Protein AF-A0A5C7RTK0-F1 (afdb_monomer)

Foldseek 3Di:
DQPLVVLVVQLVVLVVLQVVLVVQQVPDPPNPPSVVVSVVSNVVSVVSNLVSLVVNLVSLLPDPDDDPVSVVVNLVSLVVLLVQLVVLQVVLVVQLVVQCCCVPPNPDPPPPDDVVSNVVSVVSNVSSVVSNCVSPPDPPPVPPDPPPD

Sequence (149 aa):
MAPAVRVAVKLCIAVAAMPASIVAAHLIDLHEVVEIICGVVFAVALASAILYMLDLRQALLEIERPSLVLRTFRVLIAFPQALLGLVALGSGLAIIAWVLYNSFVERLPEYTGGFMTFGVSSLMVLFGFGLLRDAFSRSYRPGERPPIS

Secondary structure (DSSP, 8-state):
--HHHHHHHHHHHHHHHHHHHHHHHHH-S-HHHHHHHHHHHHHHHHHHHHHHHHHHHHHHHT-SS--HHHHHHHHHHHHHHHHHHHHHHHHHHHHHHHHHHHHHT---TT----HHHHHHHHHHHHHHHHHHHHHH-----TT-PPP--

pLDDT: mean 82.41, std 11.06, range [39.38, 93.56]

Radius of gyration: 20.77 Å; Cα contacts (8 Å, |Δi|>4): 113; chains: 1; bounding box: 38×50×59 Å

Mean predicted aligned error: 9.63 Å

Structure (mmCIF, N/CA/C/O backbone):
data_AF-A0A5C7RTK0-F1
#
_entry.id   AF-A0A5C7RTK0-F1
#
loop_
_atom_site.group_PDB
_atom_site.id
_atom_site.type_symbol
_atom_site.label_atom_id
_atom_site.label_alt_id
_atom_site.label_comp_id
_atom_site.label_asym_id
_atom_site.label_entity_id
_atom_site.label_seq_id
_atom_site.pdbx_PDB_ins_code
_atom_site.Cartn_x
_atom_site.Cartn_y
_atom_site.Cartn_z
_atom_site.occupancy
_atom_site.B_iso_or_equiv
_atom_site.auth_seq_id
_atom_site.auth_comp_id
_atom_site.auth_asym_id
_atom_site.auth_atom_id
_atom_site.pdbx_PDB_model_num
ATOM 1 N N . MET A 1 1 ? -5.264 15.896 21.925 1.00 59.34 1 MET A N 1
ATOM 2 C CA . MET A 1 1 ? -5.873 15.411 20.663 1.00 59.34 1 MET A CA 1
ATOM 3 C C . MET A 1 1 ? -5.846 13.890 20.702 1.00 59.34 1 MET A C 1
ATOM 5 O O . MET A 1 1 ? -4.775 13.354 20.960 1.00 59.34 1 MET A O 1
ATOM 9 N N . ALA A 1 2 ? -6.982 13.205 20.538 1.00 76.62 2 ALA A N 1
ATOM 10 C CA . ALA A 1 2 ? -7.006 11.738 20.539 1.00 76.62 2 ALA A CA 1
ATOM 11 C C . ALA A 1 2 ? -6.147 11.177 19.380 1.00 76.62 2 ALA A C 1
ATOM 13 O O . ALA A 1 2 ? -6.076 11.829 18.331 1.00 76.62 2 ALA A O 1
ATOM 14 N N . PRO A 1 3 ? -5.500 10.005 19.535 1.00 78.69 3 PRO A N 1
ATOM 15 C CA . PRO A 1 3 ? -4.598 9.437 18.525 1.00 78.69 3 PRO A CA 1
ATOM 16 C C . PRO A 1 3 ? -5.267 9.307 17.149 1.00 78.69 3 PRO A C 1
ATOM 18 O O . PRO A 1 3 ? -4.688 9.723 16.147 1.00 78.69 3 PRO A O 1
ATOM 21 N N . ALA A 1 4 ? -6.535 8.885 17.113 1.00 79.75 4 ALA A N 1
ATOM 22 C CA . ALA A 1 4 ? -7.337 8.801 15.892 1.00 79.75 4 ALA A CA 1
ATOM 23 C C . ALA A 1 4 ? -7.466 10.143 15.146 1.00 79.75 4 ALA A C 1
ATOM 25 O O . ALA A 1 4 ? -7.393 10.184 13.922 1.00 79.75 4 ALA A O 1
ATOM 26 N N . VAL A 1 5 ? -7.601 11.261 15.868 1.00 84.12 5 VAL A N 1
ATOM 27 C CA . VAL A 1 5 ? -7.740 12.594 15.257 1.00 84.12 5 VAL A CA 1
ATOM 28 C C . VAL A 1 5 ? -6.423 13.029 14.614 1.00 84.12 5 VAL A C 1
ATOM 30 O O . VAL A 1 5 ? -6.425 13.598 13.527 1.00 84.12 5 VAL A O 1
ATOM 33 N N . ARG A 1 6 ? -5.280 12.723 15.243 1.00 87.19 6 ARG A N 1
ATOM 34 C CA . ARG A 1 6 ? -3.960 13.022 14.666 1.00 87.19 6 ARG A CA 1
ATOM 35 C C . ARG A 1 6 ? -3.737 12.247 13.364 1.00 87.19 6 ARG A C 1
ATOM 37 O O . ARG A 1 6 ? -3.230 12.824 12.407 1.00 87.19 6 ARG A O 1
ATOM 44 N N . VAL A 1 7 ? -4.119 10.970 13.322 1.00 87.56 7 VAL A N 1
ATOM 45 C CA . VAL A 1 7 ? -4.008 10.145 12.109 1.00 87.56 7 VAL A CA 1
ATOM 46 C C . VAL A 1 7 ? -4.967 10.632 11.022 1.00 87.56 7 VAL A C 1
ATOM 48 O O . VAL A 1 7 ? -4.551 10.792 9.879 1.00 87.56 7 VAL A O 1
ATOM 51 N N . ALA A 1 8 ? -6.211 10.967 11.376 1.00 86.81 8 ALA A N 1
ATOM 52 C CA . ALA A 1 8 ? -7.180 11.519 10.432 1.00 86.81 8 ALA A CA 1
ATOM 53 C C . ALA A 1 8 ? -6.683 12.822 9.7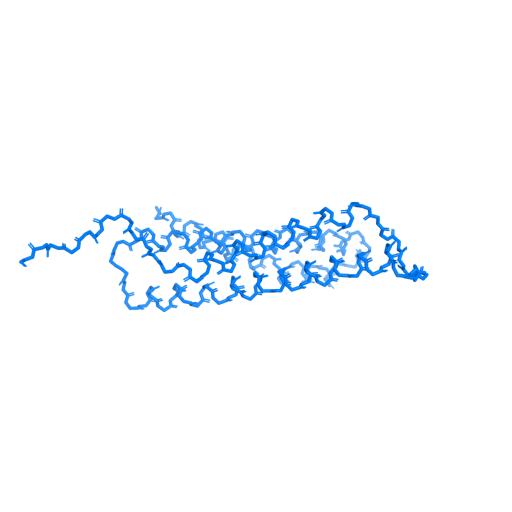82 1.00 86.81 8 ALA A C 1
ATOM 55 O O . ALA A 1 8 ? -6.785 12.978 8.571 1.00 86.81 8 ALA A O 1
ATOM 56 N N . VAL A 1 9 ? -6.073 13.729 10.555 1.00 89.69 9 VAL A N 1
ATOM 57 C CA . VAL A 1 9 ? -5.475 14.960 10.007 1.00 89.69 9 VAL A CA 1
ATOM 58 C C . VAL A 1 9 ? -4.347 14.643 9.023 1.00 89.69 9 VAL A C 1
ATOM 60 O O . VAL A 1 9 ? -4.307 15.224 7.941 1.00 89.69 9 VAL A O 1
ATOM 63 N N . LYS A 1 10 ? -3.455 13.701 9.354 1.00 90.12 10 LYS A N 1
ATOM 64 C CA . LYS A 1 10 ? -2.376 13.277 8.447 1.00 90.12 10 LYS A CA 1
ATOM 65 C C . LYS A 1 10 ? -2.914 12.670 7.150 1.00 90.12 10 LYS A C 1
ATOM 67 O O . LYS A 1 10 ? -2.401 12.988 6.080 1.00 90.12 10 LYS A O 1
ATOM 72 N N . LEU A 1 11 ? -3.963 11.851 7.241 1.00 89.50 11 LEU A N 1
ATOM 73 C CA . LEU A 1 11 ? -4.656 11.299 6.079 1.00 89.50 11 LEU A CA 1
ATOM 74 C C . LEU A 1 11 ? -5.236 12.416 5.205 1.00 89.50 11 LEU A C 1
ATOM 76 O O . LEU A 1 11 ? -4.995 12.423 4.004 1.00 89.50 11 LEU A O 1
ATOM 80 N N . CYS 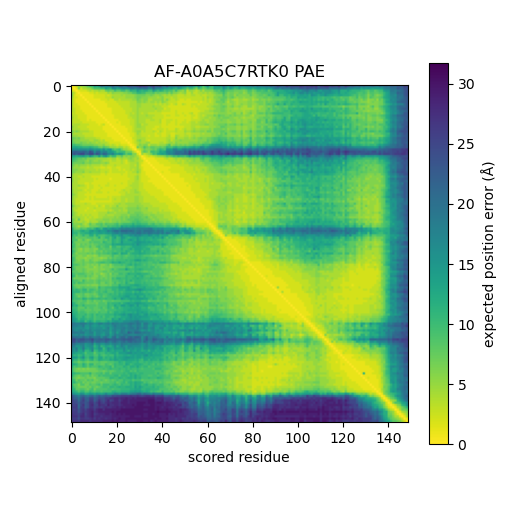A 1 12 ? -5.931 13.391 5.798 1.00 90.69 12 CYS A N 1
ATOM 81 C CA . CYS A 1 12 ? -6.473 14.533 5.060 1.00 90.69 12 CYS A CA 1
ATOM 82 C C . CYS A 1 12 ? -5.378 15.333 4.345 1.00 90.69 12 CYS A C 1
ATOM 84 O O . CYS A 1 12 ? -5.562 15.706 3.191 1.00 90.69 12 CYS A O 1
ATOM 86 N N . ILE A 1 13 ? -4.233 15.566 4.998 1.00 90.94 13 ILE A N 1
ATOM 87 C CA . ILE A 1 13 ? -3.087 16.254 4.383 1.00 90.94 13 ILE A CA 1
ATOM 88 C C . ILE A 1 13 ? -2.555 15.451 3.191 1.00 90.94 13 ILE A C 1
ATOM 90 O O . ILE A 1 13 ? -2.347 16.020 2.124 1.00 90.94 13 ILE A O 1
ATOM 94 N N . ALA A 1 14 ? -2.370 14.138 3.347 1.00 89.56 14 ALA A N 1
ATOM 95 C CA . ALA A 1 14 ? -1.888 13.277 2.269 1.00 89.56 14 ALA A CA 1
ATOM 96 C C . ALA A 1 14 ? -2.864 13.248 1.079 1.00 89.56 14 ALA A C 1
ATOM 98 O O . ALA A 1 14 ? -2.449 13.400 -0.067 1.00 89.56 14 ALA A O 1
ATOM 99 N N . VAL A 1 15 ? -4.168 13.135 1.345 1.00 89.50 15 VAL A N 1
ATOM 100 C CA . VAL A 1 15 ? -5.210 13.163 0.308 1.00 89.50 15 VAL A CA 1
ATOM 101 C C . VAL A 1 15 ? -5.281 14.528 -0.379 1.00 89.50 15 VAL A C 1
ATOM 103 O O . VAL A 1 15 ? -5.450 14.575 -1.590 1.00 89.50 15 VAL A O 1
ATOM 106 N N . ALA A 1 16 ? -5.112 15.634 0.350 1.00 91.12 16 ALA A N 1
ATOM 107 C CA . ALA A 1 16 ? -5.102 16.981 -0.225 1.00 91.12 16 ALA A CA 1
ATOM 108 C C . ALA A 1 16 ? -3.829 17.279 -1.039 1.00 91.12 16 ALA A C 1
ATOM 110 O O . ALA A 1 16 ? -3.883 18.028 -2.015 1.00 91.12 16 ALA A O 1
ATOM 111 N N . ALA A 1 17 ? -2.694 16.674 -0.678 1.00 89.06 17 ALA A N 1
ATOM 112 C CA . ALA A 1 17 ? -1.434 16.833 -1.399 1.00 89.06 17 ALA A CA 1
ATOM 113 C C . ALA A 1 17 ? -1.486 16.244 -2.821 1.00 89.06 17 ALA A C 1
ATOM 115 O O . ALA A 1 17 ? -0.830 16.768 -3.718 1.00 89.06 17 ALA A O 1
ATOM 116 N N . MET A 1 18 ? -2.301 15.208 -3.053 1.00 89.50 18 MET A N 1
ATOM 117 C CA . MET A 1 18 ? -2.481 14.600 -4.377 1.00 89.50 18 MET A CA 1
ATOM 118 C C . MET A 1 18 ? -3.008 15.594 -5.429 1.00 89.50 18 MET A C 1
ATOM 120 O O . MET A 1 18 ? -2.273 15.889 -6.370 1.00 89.50 18 MET A O 1
ATOM 124 N N . PRO A 1 19 ? -4.224 16.169 -5.309 1.00 89.94 19 PRO A N 1
ATOM 125 C CA . 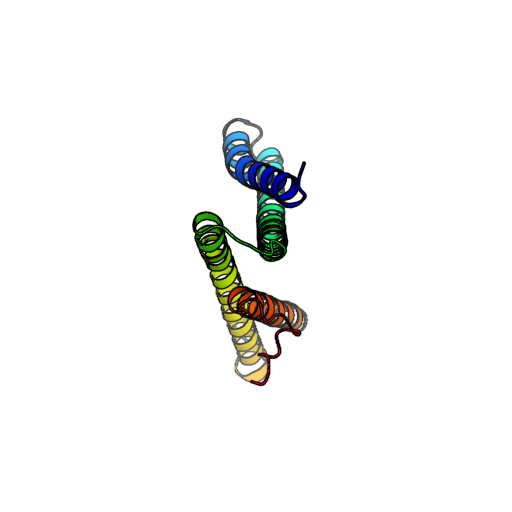PRO A 1 19 ? -4.717 17.126 -6.292 1.00 89.94 19 PRO A CA 1
ATOM 126 C C . PRO A 1 19 ? -3.865 18.397 -6.320 1.00 89.94 19 PRO A C 1
ATOM 128 O O . PRO A 1 19 ? -3.668 18.954 -7.393 1.00 89.94 19 PRO A O 1
ATOM 131 N N . ALA A 1 20 ? -3.304 18.827 -5.182 1.00 89.50 20 ALA A N 1
ATOM 132 C CA . ALA A 1 20 ? -2.403 19.977 -5.146 1.00 89.50 20 ALA A CA 1
ATOM 133 C C . ALA A 1 20 ? -1.157 19.759 -6.019 1.00 89.50 20 ALA A C 1
ATOM 135 O O . ALA A 1 20 ? -0.762 20.670 -6.738 1.00 89.50 20 ALA A O 1
ATOM 136 N N . SER A 1 21 ? -0.576 18.553 -6.006 1.00 88.31 21 SER A N 1
ATOM 137 C CA . SER A 1 21 ? 0.571 18.217 -6.859 1.00 88.31 21 SER A CA 1
ATOM 138 C C . SER A 1 21 ? 0.220 18.210 -8.350 1.00 88.31 21 SER A C 1
ATOM 140 O O . SER A 1 21 ? 0.991 18.721 -9.154 1.00 88.31 21 SER A O 1
ATOM 142 N N . ILE A 1 22 ? -0.972 17.727 -8.720 1.00 87.56 22 ILE A N 1
ATOM 143 C CA . ILE A 1 22 ? -1.449 17.738 -10.113 1.00 87.56 22 ILE A CA 1
ATOM 144 C C . ILE A 1 22 ? -1.671 19.177 -10.589 1.00 87.56 22 ILE A C 1
ATOM 146 O O . ILE A 1 22 ? -1.218 19.566 -11.660 1.00 87.56 22 ILE A O 1
ATOM 150 N N . VAL A 1 23 ? -2.341 19.995 -9.775 1.00 89.19 23 VAL A N 1
ATOM 151 C CA . VAL A 1 23 ? -2.580 21.406 -10.097 1.00 89.19 23 VAL A CA 1
ATOM 152 C C . VAL A 1 23 ? -1.257 22.170 -10.200 1.00 89.19 23 VAL A C 1
ATOM 154 O O . VAL A 1 23 ? -1.080 22.946 -11.132 1.00 89.19 23 VAL A O 1
ATOM 157 N N . ALA A 1 24 ? -0.307 21.922 -9.295 1.00 85.88 24 ALA A N 1
ATOM 158 C CA . ALA A 1 24 ? 1.015 22.542 -9.342 1.00 85.88 24 ALA A CA 1
ATOM 159 C C . ALA A 1 24 ? 1.786 22.179 -10.622 1.00 85.88 24 ALA A C 1
ATOM 161 O O . ALA A 1 24 ? 2.387 23.066 -11.223 1.00 85.88 24 ALA A O 1
ATOM 162 N N . ALA A 1 25 ? 1.709 20.921 -11.071 1.00 85.44 25 ALA A N 1
ATOM 163 C CA . ALA A 1 25 ? 2.328 20.485 -12.322 1.00 85.44 25 ALA A CA 1
ATOM 164 C C . ALA A 1 25 ? 1.784 21.250 -13.541 1.00 85.44 25 ALA A C 1
ATOM 166 O O . ALA A 1 25 ? 2.537 21.558 -14.455 1.00 85.44 25 ALA A O 1
ATOM 167 N N . HIS A 1 26 ? 0.495 21.606 -13.540 1.00 84.44 26 HIS A N 1
ATOM 168 C CA . HIS A 1 26 ? -0.132 22.340 -14.645 1.00 84.44 26 HIS A CA 1
ATOM 169 C C . HIS A 1 26 ? 0.061 23.862 -14.600 1.00 84.44 26 HIS A C 1
ATOM 171 O O . HIS A 1 26 ? -0.107 24.520 -15.622 1.00 84.44 26 HIS A O 1
ATOM 177 N N . LEU A 1 27 ? 0.358 24.439 -13.433 1.00 85.81 27 LEU A N 1
ATOM 178 C CA . LEU A 1 27 ? 0.478 25.893 -13.266 1.00 85.81 27 LEU A CA 1
ATOM 179 C C . LEU A 1 27 ? 1.898 26.426 -13.488 1.00 85.81 27 LEU A C 1
ATOM 181 O O . LEU A 1 27 ? 2.073 27.637 -13.621 1.00 85.81 27 LEU A O 1
ATOM 185 N N . ILE A 1 28 ? 2.911 25.560 -13.475 1.00 82.19 28 ILE A N 1
ATOM 186 C CA . ILE A 1 28 ? 4.314 25.969 -13.532 1.00 82.19 28 ILE A CA 1
ATOM 187 C C . ILE A 1 28 ? 4.892 25.583 -14.897 1.00 82.19 28 ILE A C 1
ATOM 189 O O . ILE A 1 28 ? 5.146 24.415 -15.159 1.00 82.19 28 ILE A O 1
ATOM 193 N N . ASP A 1 29 ? 5.175 26.580 -15.736 1.00 71.81 29 ASP A N 1
ATOM 194 C CA . ASP A 1 29 ? 5.727 26.437 -17.099 1.00 71.81 29 ASP A CA 1
ATOM 195 C C . ASP A 1 29 ? 7.172 25.877 -17.178 1.00 71.81 29 ASP A C 1
ATOM 197 O O . ASP A 1 29 ? 7.812 25.913 -18.228 1.00 71.81 29 ASP A O 1
ATOM 201 N N . LEU A 1 30 ? 7.725 25.338 -16.084 1.00 71.38 30 LEU A N 1
ATOM 202 C CA . LEU A 1 30 ? 8.980 24.577 -16.109 1.00 71.38 30 LEU A CA 1
ATOM 203 C C . LEU A 1 30 ? 8.666 23.093 -16.336 1.00 71.38 30 LEU A C 1
ATOM 205 O O . LEU A 1 30 ? 8.616 22.306 -15.393 1.00 71.38 30 LEU A O 1
ATOM 209 N N . HIS A 1 31 ? 8.458 22.741 -17.605 1.00 70.75 31 HIS A N 1
ATOM 210 C CA . HIS A 1 31 ? 7.773 21.509 -18.008 1.00 70.75 31 HIS A CA 1
ATOM 211 C C . HIS A 1 31 ? 8.393 20.202 -17.474 1.00 70.75 31 HIS A C 1
ATOM 213 O O . HIS A 1 31 ? 7.660 19.395 -16.927 1.00 70.75 31 HIS A O 1
ATOM 219 N N . GLU A 1 32 ? 9.713 19.979 -17.519 1.00 79.75 32 GLU A N 1
ATOM 220 C CA . GLU A 1 32 ? 10.247 18.643 -17.163 1.00 79.75 32 GLU A CA 1
ATOM 221 C C . GLU A 1 32 ? 10.508 18.426 -15.662 1.00 79.75 32 GLU A C 1
ATOM 223 O O . GLU A 1 32 ? 10.069 17.440 -15.070 1.00 79.75 32 GLU A O 1
ATOM 228 N N . VAL A 1 33 ? 11.249 19.329 -15.011 1.00 84.25 33 VAL A N 1
ATOM 229 C CA . VAL A 1 33 ? 11.694 19.101 -13.622 1.00 84.25 33 VAL A CA 1
ATOM 230 C C . VAL A 1 33 ? 10.522 19.185 -12.644 1.00 84.25 33 VAL A C 1
ATOM 232 O O . VAL A 1 33 ? 10.463 18.428 -11.673 1.00 84.25 33 VAL A O 1
ATOM 235 N N . VAL A 1 34 ? 9.571 20.087 -12.894 1.00 85.19 34 VAL A N 1
ATOM 236 C CA . VAL A 1 34 ? 8.421 20.280 -12.006 1.00 85.19 34 VAL A CA 1
ATOM 237 C C . VAL A 1 34 ? 7.438 19.127 -12.122 1.00 85.19 34 VAL A C 1
ATOM 239 O O . VAL A 1 34 ? 6.915 18.691 -11.098 1.00 85.19 34 VAL A O 1
ATOM 242 N N . GLU A 1 35 ? 7.242 18.579 -13.321 1.00 85.50 35 GLU A N 1
ATOM 243 C CA . GLU A 1 35 ? 6.403 17.400 -13.523 1.00 85.50 35 GLU A CA 1
ATOM 244 C C . GLU A 1 35 ? 6.960 16.190 -12.761 1.00 85.50 35 GLU A C 1
ATOM 246 O O . GLU A 1 35 ? 6.221 15.534 -12.025 1.00 85.50 35 GLU A O 1
ATOM 251 N N . ILE A 1 36 ? 8.279 15.959 -12.823 1.00 88.00 36 ILE A N 1
ATOM 252 C CA . ILE A 1 36 ? 8.937 14.888 -12.056 1.00 88.00 36 ILE A CA 1
ATOM 253 C C . ILE A 1 36 ? 8.744 15.097 -10.550 1.00 88.00 36 ILE A C 1
ATOM 255 O O . ILE A 1 36 ? 8.350 14.167 -9.843 1.00 88.00 36 ILE A O 1
ATOM 259 N N . ILE A 1 37 ? 8.995 16.308 -10.039 1.00 89.88 37 ILE A N 1
ATOM 260 C CA . ILE A 1 37 ? 8.836 16.610 -8.608 1.00 89.88 37 ILE A CA 1
ATOM 261 C C . ILE A 1 37 ? 7.383 16.397 -8.176 1.00 89.88 37 ILE A C 1
ATOM 263 O O . ILE A 1 37 ? 7.136 15.752 -7.156 1.00 89.88 37 ILE A O 1
ATOM 267 N N . CYS A 1 38 ? 6.418 16.891 -8.951 1.00 88.94 38 CYS A N 1
ATOM 268 C CA . CYS A 1 38 ? 4.998 16.724 -8.658 1.00 88.94 38 CYS A CA 1
ATOM 269 C C . CYS A 1 38 ? 4.584 15.250 -8.699 1.00 88.94 38 CYS A C 1
ATOM 271 O O . CYS A 1 38 ? 3.858 14.805 -7.812 1.00 88.94 38 CYS A O 1
ATOM 273 N N . GLY A 1 39 ? 5.107 14.470 -9.649 1.00 88.12 39 GLY A N 1
ATOM 274 C CA . GLY A 1 39 ? 4.903 13.024 -9.716 1.00 88.12 39 GLY A CA 1
ATOM 275 C C . GLY A 1 39 ? 5.440 12.295 -8.482 1.00 88.12 39 GLY A C 1
ATOM 276 O O . GLY A 1 39 ? 4.751 11.447 -7.910 1.00 88.12 39 GLY A O 1
ATOM 277 N N . VAL A 1 40 ? 6.632 12.663 -8.002 1.00 91.31 40 VAL A N 1
ATOM 278 C CA . VAL A 1 40 ? 7.199 12.105 -6.762 1.00 91.31 40 VAL A CA 1
ATOM 279 C C . VAL A 1 40 ? 6.353 12.492 -5.548 1.00 91.31 40 VAL A C 1
ATOM 281 O O . VAL A 1 40 ? 6.029 11.629 -4.731 1.00 91.31 40 VAL A O 1
ATOM 284 N N . VAL A 1 41 ? 5.947 13.761 -5.433 1.00 91.44 41 VAL A N 1
ATOM 285 C CA . VAL A 1 41 ? 5.071 14.231 -4.346 1.00 91.44 41 VAL A CA 1
ATOM 286 C C . VAL A 1 41 ? 3.747 13.472 -4.358 1.00 91.44 41 VAL A C 1
ATOM 288 O O . VAL A 1 41 ? 3.306 13.011 -3.306 1.00 91.44 41 VAL A O 1
ATOM 291 N N . PHE A 1 42 ? 3.147 13.275 -5.532 1.00 90.19 42 PHE A N 1
ATOM 292 C CA . PHE A 1 42 ? 1.926 12.496 -5.696 1.00 90.19 42 PHE A CA 1
ATOM 293 C C . PHE A 1 42 ? 2.109 11.049 -5.224 1.00 90.19 42 PHE A C 1
ATOM 295 O O . PHE A 1 42 ? 1.311 10.551 -4.429 1.00 90.19 42 PHE A O 1
ATOM 302 N N . ALA A 1 43 ? 3.181 10.379 -5.657 1.00 89.25 43 ALA A N 1
ATOM 303 C CA . ALA A 1 43 ? 3.463 8.995 -5.282 1.00 89.25 43 ALA A CA 1
ATOM 304 C C . ALA A 1 43 ? 3.681 8.838 -3.766 1.00 89.25 43 ALA A C 1
ATOM 306 O O . ALA A 1 43 ? 3.126 7.930 -3.144 1.00 89.25 43 ALA A O 1
ATOM 307 N N . VAL A 1 44 ? 4.436 9.752 -3.148 1.00 91.44 44 VAL A N 1
ATOM 308 C CA . VAL A 1 44 ? 4.666 9.764 -1.695 1.00 91.44 44 VAL A CA 1
ATOM 309 C C . VAL A 1 44 ? 3.375 10.067 -0.937 1.00 91.44 44 VAL A C 1
ATOM 311 O O . VAL A 1 44 ? 3.099 9.425 0.081 1.00 91.44 44 VAL A O 1
ATOM 314 N N . ALA A 1 45 ? 2.558 11.001 -1.428 1.00 88.94 45 ALA A N 1
ATOM 315 C CA . ALA A 1 45 ? 1.256 11.320 -0.853 1.00 88.94 45 ALA A CA 1
ATOM 316 C C . ALA A 1 45 ? 0.306 10.116 -0.922 1.00 88.94 45 ALA A C 1
ATOM 318 O O . ALA A 1 45 ? -0.371 9.820 0.059 1.00 88.94 45 ALA A O 1
ATOM 319 N N . LEU A 1 46 ? 0.317 9.368 -2.028 1.00 87.88 46 LEU A N 1
ATOM 320 C CA . LEU A 1 46 ? -0.448 8.133 -2.193 1.00 87.88 46 LEU A CA 1
ATOM 321 C C . LEU A 1 46 ? -0.010 7.027 -1.250 1.00 87.88 46 LEU A C 1
ATOM 323 O O . LEU A 1 46 ? -0.848 6.483 -0.530 1.00 87.88 46 LEU A O 1
ATOM 327 N N . ALA A 1 47 ? 1.288 6.739 -1.192 1.00 87.94 47 ALA A N 1
ATOM 328 C CA . ALA A 1 47 ? 1.815 5.763 -0.248 1.00 87.94 47 ALA A CA 1
ATOM 329 C C . ALA A 1 47 ? 1.461 6.151 1.199 1.00 87.94 47 ALA A C 1
ATOM 331 O O . ALA A 1 47 ? 0.964 5.326 1.967 1.00 87.94 47 ALA A O 1
ATOM 332 N N . SER A 1 48 ? 1.628 7.429 1.550 1.00 89.31 48 SER A N 1
ATOM 333 C CA . SER A 1 48 ? 1.299 7.951 2.880 1.00 89.31 48 SER A CA 1
ATOM 334 C C . SER A 1 48 ? -0.196 7.868 3.187 1.00 89.31 48 SER A C 1
ATOM 336 O O . SER A 1 48 ? -0.565 7.486 4.292 1.00 89.31 48 SER A O 1
ATOM 338 N N . ALA A 1 49 ? -1.069 8.187 2.228 1.00 87.81 49 ALA A N 1
ATOM 339 C CA . ALA A 1 49 ? -2.517 8.097 2.399 1.00 87.81 49 ALA A CA 1
ATOM 340 C C . ALA A 1 49 ? -2.959 6.652 2.657 1.00 87.81 49 ALA A C 1
ATOM 342 O O . ALA A 1 49 ? -3.767 6.418 3.552 1.00 87.81 49 ALA A O 1
ATOM 343 N N . ILE A 1 50 ? -2.385 5.679 1.940 1.00 85.12 50 ILE A N 1
ATOM 344 C CA . ILE A 1 50 ? -2.643 4.254 2.180 1.00 85.12 50 ILE A CA 1
ATOM 345 C C . ILE A 1 50 ? -2.229 3.875 3.608 1.00 85.12 50 ILE A C 1
ATOM 347 O O . ILE A 1 50 ? -3.035 3.300 4.337 1.00 85.12 50 ILE A O 1
ATOM 351 N N . LEU A 1 51 ? -1.017 4.242 4.039 1.00 87.25 51 LEU A N 1
ATOM 352 C CA . LEU A 1 51 ? -0.528 3.941 5.390 1.00 87.25 51 LEU A CA 1
ATOM 353 C C . LEU A 1 51 ? -1.392 4.593 6.477 1.00 87.25 51 LEU A C 1
ATOM 355 O O . LEU A 1 51 ? -1.842 3.916 7.397 1.00 87.25 51 LEU A O 1
ATOM 359 N N . TYR A 1 52 ? -1.709 5.882 6.343 1.00 89.12 52 TYR A N 1
ATOM 360 C CA . TYR A 1 52 ? -2.555 6.580 7.312 1.00 89.12 52 TYR A CA 1
ATOM 361 C C . TYR A 1 52 ? -3.990 6.061 7.330 1.00 89.12 52 TYR A C 1
ATOM 363 O O . TYR A 1 52 ? -4.649 6.136 8.365 1.00 89.12 52 TYR A O 1
ATOM 371 N N . MET A 1 53 ? -4.485 5.509 6.223 1.00 84.69 53 MET A N 1
ATOM 372 C CA . MET A 1 53 ? -5.782 4.842 6.197 1.00 84.69 53 MET A CA 1
ATOM 373 C C . MET A 1 53 ? -5.763 3.543 7.020 1.00 84.69 53 MET A C 1
ATOM 375 O O . MET A 1 53 ? -6.719 3.278 7.753 1.00 84.69 53 MET A O 1
ATOM 379 N N . LEU A 1 54 ? -4.667 2.774 6.963 1.00 83.00 54 LEU A N 1
ATOM 380 C CA . LEU A 1 54 ? -4.464 1.585 7.801 1.00 83.00 54 LEU A CA 1
ATOM 381 C C . LEU A 1 54 ? -4.347 1.958 9.285 1.00 83.00 54 LEU A C 1
ATOM 383 O O . LEU A 1 54 ? -5.052 1.384 10.118 1.00 83.00 54 LEU A O 1
ATOM 387 N N . ASP A 1 55 ? -3.541 2.972 9.609 1.00 85.94 55 ASP A N 1
ATOM 388 C CA . ASP A 1 55 ? -3.399 3.485 10.978 1.00 85.94 55 ASP A CA 1
ATOM 389 C C . ASP A 1 55 ? -4.741 3.999 11.523 1.00 85.94 55 ASP A C 1
ATOM 391 O O . ASP A 1 55 ? -5.087 3.776 12.685 1.00 85.94 55 ASP A O 1
ATOM 395 N N . LEU A 1 56 ? -5.538 4.673 10.683 1.00 84.44 56 LEU A N 1
ATOM 396 C CA . LEU A 1 56 ? -6.846 5.194 11.075 1.00 84.44 56 LEU A CA 1
ATOM 397 C C . LEU A 1 56 ? -7.810 4.049 11.378 1.00 84.44 56 LEU A C 1
ATOM 399 O O . LEU A 1 56 ? -8.552 4.116 12.358 1.00 84.44 56 LEU A O 1
ATOM 403 N N . ARG A 1 57 ? -7.784 2.980 10.575 1.00 82.50 57 ARG A N 1
ATOM 404 C CA . ARG A 1 57 ? -8.565 1.770 10.842 1.00 82.50 57 ARG A CA 1
ATOM 405 C C . ARG A 1 57 ? -8.175 1.151 12.182 1.00 82.50 57 ARG A C 1
ATOM 407 O O . ARG A 1 57 ? -9.069 0.845 12.969 1.00 82.50 57 ARG A O 1
ATOM 414 N N . GLN A 1 58 ? -6.881 1.003 12.463 1.00 81.31 58 GLN A N 1
ATOM 415 C CA . GLN A 1 58 ? -6.399 0.464 13.740 1.00 81.31 58 GLN A CA 1
ATOM 416 C C . GLN A 1 58 ? -6.852 1.328 14.922 1.00 81.31 58 GLN A C 1
ATOM 418 O O . GLN A 1 58 ? -7.496 0.817 15.838 1.00 81.31 58 GLN A O 1
ATOM 423 N N . ALA A 1 59 ? -6.657 2.646 14.843 1.00 83.25 59 ALA A N 1
ATOM 424 C CA . ALA A 1 59 ? -7.101 3.583 15.874 1.00 83.25 59 ALA A CA 1
ATOM 425 C C . ALA A 1 59 ? -8.626 3.551 16.084 1.00 83.25 59 ALA A C 1
ATOM 427 O O . ALA A 1 59 ? -9.119 3.741 17.196 1.00 83.25 59 ALA A O 1
ATOM 428 N N . LEU A 1 60 ? -9.400 3.295 15.023 1.00 80.56 60 LEU A N 1
ATOM 429 C CA . LEU A 1 60 ? -10.843 3.113 15.131 1.00 80.56 60 LEU A CA 1
ATOM 430 C C . LEU A 1 60 ? -11.213 1.794 15.801 1.00 80.56 60 LEU A C 1
ATOM 432 O O . LEU A 1 60 ? -12.240 1.774 16.473 1.00 80.56 60 LEU A O 1
ATOM 436 N N . LEU A 1 61 ? -10.449 0.713 15.617 1.00 77.06 61 LEU A N 1
ATOM 437 C CA . LEU A 1 61 ? -10.706 -0.604 16.215 1.00 77.06 61 LEU A CA 1
ATOM 438 C C . LEU A 1 61 ? -10.430 -0.642 17.723 1.00 77.06 61 LEU A C 1
ATOM 440 O O . LEU A 1 61 ? -11.132 -1.363 18.428 1.00 77.06 61 LEU A O 1
ATOM 444 N N . GLU A 1 62 ? -9.495 0.170 18.217 1.00 80.75 62 GLU A N 1
ATOM 445 C CA . GLU A 1 62 ? -9.156 0.289 19.648 1.00 80.75 62 GLU A CA 1
ATOM 446 C C . GLU A 1 62 ? -10.290 0.873 20.512 1.00 80.75 62 GLU A C 1
ATOM 448 O O . GLU A 1 62 ? -10.282 0.757 21.736 1.00 80.75 62 GLU A O 1
ATOM 453 N N . ILE A 1 63 ? -11.306 1.481 19.894 1.00 80.69 63 ILE A N 1
ATOM 454 C CA . ILE A 1 63 ? -12.445 2.070 20.604 1.00 80.69 63 ILE A CA 1
ATOM 455 C C . ILE A 1 63 ? -13.406 0.958 21.063 1.00 80.69 63 ILE A C 1
ATOM 457 O O . ILE A 1 63 ? -14.082 0.332 20.239 1.00 80.69 63 ILE A O 1
ATOM 461 N N . GLU A 1 64 ? -13.501 0.753 22.383 1.00 72.12 64 GLU A N 1
ATOM 462 C CA . GLU A 1 64 ? -14.269 -0.332 23.027 1.00 72.12 64 GLU A CA 1
ATOM 463 C C . GLU A 1 64 ? -15.788 -0.266 22.814 1.00 72.12 64 GLU A C 1
ATOM 465 O O . GLU A 1 64 ? -16.446 -1.304 22.756 1.00 72.12 64 GLU A O 1
ATOM 470 N N . ARG A 1 65 ? -16.367 0.933 22.678 1.00 75.94 65 ARG A N 1
ATOM 471 C CA . ARG A 1 65 ? -17.809 1.129 22.442 1.00 75.94 65 ARG A CA 1
ATOM 472 C C . ARG A 1 65 ? -18.042 2.025 21.226 1.00 75.94 65 ARG A C 1
ATOM 474 O O . ARG A 1 65 ? -18.265 3.226 21.384 1.00 75.94 65 ARG A O 1
ATOM 481 N N . PRO A 1 66 ? -17.961 1.481 20.001 1.00 72.81 66 PRO A N 1
ATOM 482 C CA . PRO A 1 66 ? -18.189 2.271 18.802 1.00 72.81 66 PRO A CA 1
ATOM 483 C C . PRO A 1 66 ? -19.664 2.673 18.697 1.00 72.81 66 PRO A C 1
ATOM 485 O O . PRO A 1 66 ? -20.563 1.843 18.836 1.00 72.81 66 PRO A O 1
ATOM 488 N N . SER A 1 67 ? -19.918 3.947 18.398 1.00 83.00 67 SER A N 1
ATOM 489 C CA . SER A 1 67 ? -21.240 4.404 17.966 1.00 83.00 67 SER A CA 1
ATOM 490 C C . SER A 1 67 ? -21.605 3.790 16.604 1.00 83.00 67 SER A C 1
ATOM 492 O O . SER A 1 67 ? -20.729 3.344 15.856 1.00 83.00 67 SER A O 1
ATOM 494 N N . LEU A 1 68 ? -22.897 3.787 16.247 1.00 80.88 68 LEU A N 1
ATOM 495 C CA . LEU A 1 68 ? -23.368 3.311 14.934 1.00 80.88 68 LEU A CA 1
ATOM 496 C C . LEU A 1 68 ? -22.613 3.975 13.774 1.00 80.88 68 LEU A C 1
ATOM 498 O O . LEU A 1 68 ? -22.187 3.295 12.845 1.00 80.88 68 LEU A O 1
ATOM 502 N N . VAL A 1 69 ? -22.373 5.284 13.880 1.00 81.62 69 VAL A N 1
ATOM 503 C CA . VAL A 1 69 ? -21.616 6.063 12.892 1.00 81.62 69 VAL A CA 1
ATOM 504 C C . VAL A 1 69 ? -20.189 5.529 12.748 1.00 81.62 69 VAL A C 1
ATOM 506 O O . VAL A 1 69 ? -19.734 5.269 11.636 1.00 81.62 69 VAL A O 1
ATOM 509 N N . LEU A 1 70 ? -19.497 5.282 13.865 1.00 79.75 70 LEU A N 1
ATOM 510 C CA . LEU A 1 70 ? -18.142 4.726 13.853 1.00 79.75 70 LEU A CA 1
ATOM 511 C C . LEU A 1 70 ? -18.094 3.324 13.239 1.00 79.75 70 LEU A C 1
ATOM 513 O O . LEU A 1 70 ? -17.132 2.977 12.555 1.00 79.75 70 LEU A O 1
ATOM 517 N N . ARG A 1 71 ? -19.135 2.517 13.461 1.00 78.12 71 ARG A N 1
ATOM 518 C CA . ARG A 1 71 ? -19.243 1.175 12.883 1.00 78.12 71 ARG A CA 1
ATOM 519 C C . ARG A 1 71 ? -19.360 1.227 11.359 1.00 78.12 71 ARG A C 1
ATOM 521 O O . ARG A 1 71 ? -18.681 0.454 10.689 1.00 78.12 71 ARG A O 1
ATOM 528 N N . THR A 1 72 ? -20.148 2.156 10.820 1.00 82.12 72 THR A N 1
ATOM 529 C CA . THR A 1 72 ? -20.247 2.380 9.370 1.00 82.12 72 THR A CA 1
ATOM 530 C C . THR A 1 72 ? -18.916 2.853 8.790 1.00 82.12 72 THR A C 1
ATOM 532 O O . THR A 1 72 ? -18.462 2.307 7.788 1.00 82.12 72 THR A O 1
ATOM 535 N N . PHE A 1 73 ? -18.234 3.791 9.457 1.00 80.94 73 PHE A N 1
ATOM 536 C CA . PHE A 1 73 ? -16.905 4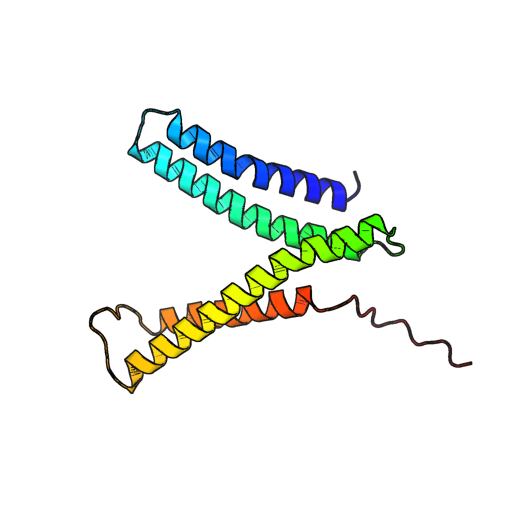.250 9.036 1.00 80.94 73 PHE A CA 1
ATOM 537 C C . PHE A 1 73 ? -15.864 3.125 9.011 1.00 80.94 73 PHE A C 1
ATOM 539 O O . PHE A 1 73 ? -15.082 3.047 8.067 1.00 80.94 73 PHE A O 1
ATOM 546 N N . ARG A 1 74 ? -15.881 2.210 9.992 1.00 80.81 74 ARG A N 1
ATOM 547 C CA . ARG A 1 74 ? -14.995 1.031 9.993 1.00 80.81 74 ARG A CA 1
ATOM 548 C C . ARG A 1 74 ? -15.186 0.170 8.737 1.00 80.81 74 ARG A C 1
ATOM 550 O O . ARG A 1 74 ? -14.200 -0.289 8.170 1.00 80.81 74 ARG A O 1
ATOM 557 N N . VAL A 1 75 ? -16.428 -0.037 8.293 1.00 79.38 75 VAL A N 1
ATOM 558 C CA . VAL A 1 75 ? -16.725 -0.811 7.070 1.00 79.38 75 VAL A CA 1
ATOM 559 C C . VAL A 1 75 ? -16.320 -0.037 5.819 1.00 79.38 75 VAL A C 1
ATOM 561 O O . VAL A 1 75 ? -15.697 -0.604 4.924 1.00 79.38 75 VAL A O 1
ATOM 564 N N . LEU A 1 76 ? -16.622 1.262 5.778 1.00 84.00 76 LEU A N 1
ATOM 565 C CA . LEU A 1 76 ? -16.295 2.121 4.644 1.00 84.00 76 LEU A CA 1
ATOM 566 C C . LEU A 1 76 ? -14.785 2.174 4.383 1.00 84.00 76 LEU A C 1
ATOM 568 O O . LEU A 1 76 ? -14.371 2.115 3.234 1.00 84.00 76 LEU A O 1
ATOM 572 N N . ILE A 1 77 ? -13.970 2.230 5.441 1.00 82.56 77 ILE A N 1
ATOM 573 C CA . ILE A 1 77 ? -12.501 2.242 5.346 1.00 82.56 77 ILE A CA 1
ATOM 574 C C . ILE A 1 77 ? -11.941 0.847 5.015 1.00 82.56 7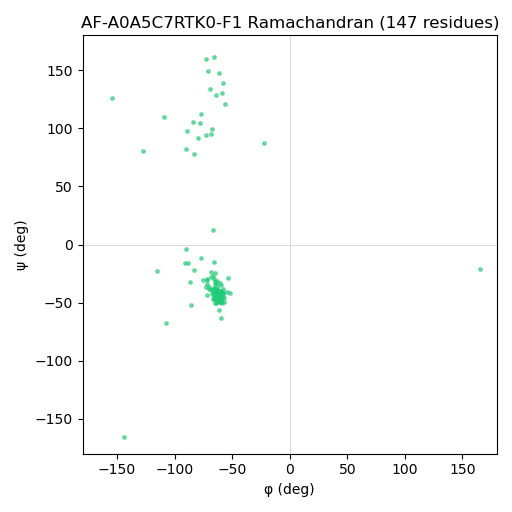7 ILE A C 1
ATOM 576 O O . ILE A 1 77 ? -10.923 0.732 4.336 1.00 82.56 77 ILE A O 1
ATOM 580 N N . ALA A 1 78 ? -12.614 -0.229 5.438 1.00 80.19 78 ALA A N 1
ATOM 581 C CA . ALA A 1 78 ? -12.194 -1.592 5.115 1.00 80.19 78 ALA A CA 1
ATOM 582 C C . ALA A 1 78 ? -12.361 -1.934 3.623 1.00 80.19 78 ALA A C 1
ATOM 584 O O . ALA A 1 78 ? -11.607 -2.751 3.100 1.00 80.19 78 ALA A O 1
ATOM 585 N N . PHE A 1 79 ? -13.316 -1.312 2.926 1.00 84.12 79 PHE A N 1
ATOM 586 C CA . PHE A 1 79 ? -13.568 -1.56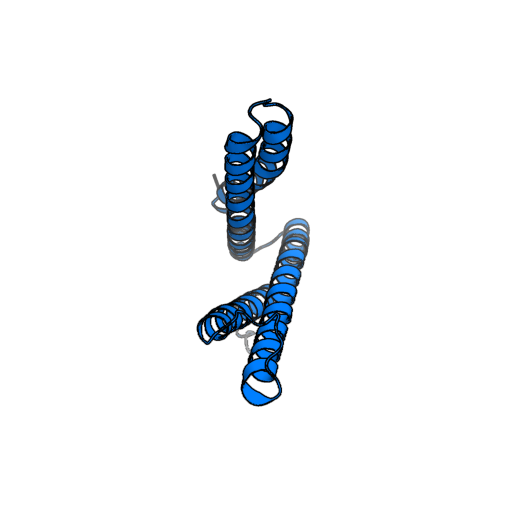9 1.505 1.00 84.12 79 PHE A CA 1
ATOM 587 C C . PHE A 1 79 ? -12.379 -1.233 0.582 1.00 84.12 79 PHE A C 1
ATOM 589 O O . PHE A 1 79 ? -11.907 -2.137 -0.109 1.00 84.12 79 PHE A O 1
ATOM 596 N N . PRO A 1 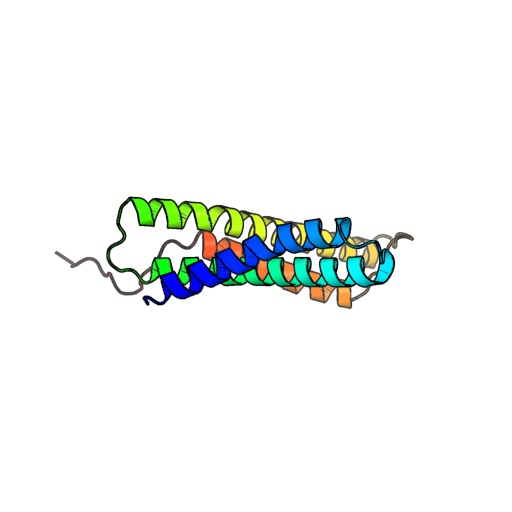80 ? -11.837 0.003 0.565 1.00 80.94 80 PRO A N 1
ATOM 597 C CA . PRO A 1 80 ? -10.682 0.326 -0.271 1.00 80.94 80 PRO A CA 1
ATOM 598 C C . PRO A 1 80 ? -9.440 -0.484 0.124 1.00 80.94 80 PRO A C 1
ATOM 600 O O . PRO A 1 80 ? -8.656 -0.850 -0.746 1.00 80.94 80 PRO A O 1
ATOM 603 N N . GLN A 1 81 ? -9.287 -0.843 1.405 1.00 84.31 81 GLN A N 1
ATOM 604 C CA . GLN A 1 81 ? -8.221 -1.742 1.853 1.00 84.31 81 GLN A CA 1
ATOM 605 C C . GLN A 1 81 ? -8.369 -3.152 1.260 1.00 84.31 81 GLN A C 1
ATOM 607 O O . GLN A 1 81 ? -7.391 -3.718 0.770 1.00 84.31 81 GLN A O 1
ATOM 612 N N . ALA A 1 82 ? -9.578 -3.719 1.284 1.00 85.69 82 ALA A N 1
ATOM 613 C CA . ALA A 1 82 ? -9.854 -5.023 0.690 1.00 85.69 82 ALA A CA 1
ATOM 614 C C . ALA A 1 82 ? -9.622 -5.005 -0.826 1.00 85.69 82 ALA A C 1
ATOM 616 O O . ALA A 1 82 ? -9.025 -5.935 -1.364 1.00 85.69 82 ALA A O 1
ATOM 617 N N . LEU A 1 83 ? -10.037 -3.930 -1.503 1.00 88.38 83 LEU A N 1
ATOM 618 C CA . LEU A 1 83 ? -9.811 -3.753 -2.935 1.00 88.38 83 LEU A CA 1
ATOM 619 C C . LEU A 1 83 ? -8.313 -3.688 -3.261 1.00 88.38 83 LEU A C 1
ATOM 621 O O . LEU A 1 83 ? -7.858 -4.392 -4.158 1.00 88.38 83 LEU A O 1
ATOM 625 N N . LEU A 1 84 ? -7.539 -2.907 -2.501 1.00 86.94 84 LEU A N 1
ATOM 626 C CA . LEU A 1 84 ? -6.086 -2.823 -2.657 1.00 86.94 84 LEU A CA 1
ATOM 627 C C . LEU A 1 84 ? -5.425 -4.192 -2.449 1.00 86.94 84 LEU A C 1
ATOM 629 O O . LEU A 1 84 ? -4.598 -4.608 -3.259 1.00 86.94 84 LEU A O 1
ATOM 633 N N . GLY A 1 85 ? -5.826 -4.911 -1.396 1.00 88.25 85 GLY A N 1
ATOM 634 C CA . GLY A 1 85 ? -5.339 -6.259 -1.115 1.00 88.25 85 GLY A CA 1
ATOM 635 C C . GLY A 1 85 ? -5.653 -7.242 -2.242 1.00 88.25 85 GLY A C 1
ATOM 636 O O . GLY A 1 85 ? -4.781 -8.004 -2.654 1.00 88.25 85 GLY A O 1
ATOM 637 N N . LEU A 1 86 ? -6.868 -7.183 -2.795 1.00 91.31 86 LEU A N 1
ATOM 638 C CA . LEU A 1 86 ? -7.299 -8.030 -3.905 1.00 91.31 86 LEU A CA 1
ATOM 639 C C . LEU A 1 86 ? -6.519 -7.734 -5.191 1.00 91.31 86 LEU A C 1
ATOM 641 O O . LEU A 1 86 ? -6.070 -8.666 -5.856 1.00 91.31 86 LEU A O 1
ATOM 645 N N . VAL A 1 87 ? -6.325 -6.455 -5.526 1.00 91.00 87 VAL A N 1
ATOM 646 C CA . VAL A 1 87 ? -5.547 -6.048 -6.705 1.00 91.00 87 VAL A CA 1
ATOM 647 C C . VAL A 1 87 ? -4.092 -6.485 -6.561 1.00 91.00 87 VAL A C 1
ATOM 649 O O . VAL A 1 87 ? -3.552 -7.086 -7.489 1.00 91.00 87 VAL A O 1
ATOM 652 N N . ALA A 1 88 ? -3.467 -6.253 -5.403 1.00 90.75 88 ALA A N 1
ATOM 653 C CA . ALA A 1 88 ? -2.089 -6.669 -5.137 1.00 90.75 88 ALA A CA 1
ATOM 654 C C . ALA A 1 88 ? -1.927 -8.196 -5.205 1.00 90.75 88 ALA A C 1
ATOM 656 O O . ALA A 1 88 ? -0.988 -8.698 -5.820 1.00 90.75 88 ALA A O 1
ATOM 657 N N . LEU A 1 89 ? -2.877 -8.943 -4.635 1.00 92.12 89 LEU A N 1
ATOM 658 C CA . LEU A 1 89 ? -2.878 -10.402 -4.672 1.00 92.12 89 LEU A CA 1
ATOM 659 C C . LEU A 1 89 ? -3.033 -10.930 -6.105 1.00 92.12 89 LEU A C 1
ATOM 661 O O . LEU A 1 89 ? -2.242 -11.761 -6.546 1.00 92.12 89 LEU A O 1
ATOM 665 N N . GLY A 1 90 ? -4.031 -10.432 -6.838 1.00 93.12 90 GLY A N 1
ATOM 666 C CA . GLY A 1 90 ? -4.320 -10.865 -8.203 1.00 93.12 90 GLY A CA 1
ATOM 667 C C . GLY A 1 90 ? -3.190 -10.532 -9.175 1.00 93.12 90 GLY A C 1
ATOM 668 O O . GLY A 1 90 ? -2.748 -11.401 -9.923 1.00 93.12 90 GLY A O 1
ATOM 669 N N . SER A 1 91 ? -2.666 -9.304 -9.124 1.00 91.62 91 SER A N 1
ATOM 670 C CA . SER A 1 91 ? -1.525 -8.906 -9.959 1.00 91.62 91 SER A CA 1
ATOM 671 C C . SER A 1 91 ? -0.247 -9.664 -9.589 1.00 91.62 91 SER A C 1
ATOM 673 O O . SER A 1 91 ? 0.488 -10.074 -10.482 1.00 91.62 91 SER A O 1
ATOM 675 N N . GLY A 1 92 ? -0.007 -9.943 -8.304 1.00 90.31 92 GLY A N 1
ATOM 676 C CA . GLY A 1 92 ? 1.133 -10.747 -7.865 1.00 90.31 92 GLY A CA 1
ATOM 677 C C . GLY A 1 92 ? 1.077 -12.174 -8.412 1.00 90.31 92 GLY A C 1
ATOM 678 O O . GLY A 1 92 ? 2.051 -12.647 -8.992 1.00 90.31 92 GLY A O 1
ATOM 679 N N . LEU A 1 93 ? -0.082 -12.832 -8.310 1.00 93.56 93 LEU A N 1
ATOM 680 C CA . LEU A 1 93 ? -0.292 -14.171 -8.869 1.00 93.56 93 LEU A CA 1
ATOM 681 C C . LEU A 1 93 ? -0.164 -14.187 -10.397 1.00 93.56 93 LEU A C 1
ATOM 683 O O . LEU A 1 93 ? 0.444 -15.106 -10.943 1.00 93.56 93 LEU A O 1
ATOM 687 N N . ALA A 1 94 ? -0.684 -13.165 -11.081 1.00 92.50 94 ALA A N 1
ATOM 688 C CA . ALA A 1 94 ? -0.553 -13.034 -12.528 1.00 92.50 94 ALA A CA 1
ATOM 689 C C . ALA A 1 94 ? 0.918 -12.905 -12.958 1.00 92.50 94 ALA A C 1
ATOM 691 O O . ALA A 1 94 ? 1.342 -13.588 -13.888 1.00 92.50 94 ALA A O 1
ATOM 692 N N . ILE A 1 95 ? 1.720 -12.098 -12.250 1.00 89.81 95 ILE A N 1
ATOM 693 C CA . ILE A 1 95 ? 3.159 -11.962 -12.522 1.00 89.81 95 ILE A CA 1
ATOM 694 C C . ILE A 1 95 ? 3.890 -13.281 -12.256 1.00 89.81 95 ILE A C 1
ATOM 696 O O . ILE A 1 95 ? 4.722 -13.680 -13.065 1.00 89.81 95 ILE A O 1
ATOM 700 N N . ILE A 1 96 ? 3.576 -13.985 -11.162 1.00 91.50 96 ILE A N 1
ATOM 701 C CA . ILE A 1 96 ? 4.163 -15.303 -10.873 1.00 91.50 96 ILE A CA 1
ATOM 702 C C . ILE A 1 96 ? 3.859 -16.281 -12.011 1.00 91.50 96 ILE A C 1
ATOM 704 O O . ILE A 1 96 ? 4.777 -16.910 -12.534 1.00 91.50 96 ILE A O 1
ATOM 708 N N . ALA A 1 97 ? 2.594 -16.385 -12.429 1.00 91.62 97 ALA A N 1
ATOM 709 C CA . ALA A 1 97 ? 2.188 -17.258 -13.527 1.00 91.62 97 ALA A CA 1
ATOM 710 C C . ALA A 1 97 ? 2.905 -16.892 -14.837 1.00 91.62 97 ALA A C 1
ATOM 712 O O . ALA A 1 97 ? 3.416 -17.774 -15.523 1.00 91.62 97 ALA A O 1
ATOM 713 N N . TRP A 1 98 ? 3.013 -15.596 -15.139 1.00 89.31 98 TRP A N 1
ATOM 714 C CA . TRP A 1 98 ? 3.738 -15.084 -16.301 1.00 89.31 98 TRP A CA 1
ATOM 715 C C . TRP A 1 98 ? 5.226 -15.449 -16.279 1.00 89.31 98 TRP A C 1
ATOM 717 O O . TRP A 1 98 ? 5.764 -15.928 -17.278 1.00 89.31 98 TRP A O 1
ATOM 727 N N . VAL A 1 99 ? 5.895 -15.263 -15.138 1.00 89.44 99 VAL A N 1
ATOM 728 C CA . VAL A 1 99 ? 7.312 -15.606 -14.953 1.00 89.44 99 VAL A CA 1
ATOM 729 C C . VAL A 1 99 ? 7.529 -17.110 -15.102 1.00 89.44 99 VAL A C 1
ATOM 731 O O . VAL A 1 99 ? 8.460 -17.522 -15.793 1.00 89.44 99 VAL A O 1
ATOM 734 N N . LEU A 1 100 ? 6.670 -17.937 -14.498 1.00 90.25 100 LEU A N 1
ATOM 735 C CA . LEU A 1 100 ? 6.756 -19.395 -14.608 1.00 90.25 100 LEU A CA 1
ATOM 736 C C . LEU A 1 100 ? 6.538 -19.863 -16.051 1.00 90.25 100 LEU A C 1
ATOM 738 O O . LEU A 1 100 ? 7.319 -20.673 -16.545 1.00 90.25 100 LEU A O 1
ATOM 742 N N . TYR A 1 101 ? 5.541 -19.312 -16.748 1.00 90.75 101 TYR A N 1
ATOM 743 C CA . TYR A 1 101 ? 5.293 -19.612 -18.159 1.00 90.75 101 TYR A CA 1
ATOM 744 C C . TYR A 1 101 ? 6.521 -19.299 -19.021 1.00 90.75 101 TYR A C 1
ATOM 746 O O . TYR A 1 101 ? 7.006 -20.162 -19.751 1.00 90.75 101 TYR A O 1
ATOM 754 N N . ASN A 1 102 ? 7.089 -18.101 -18.865 1.00 90.25 102 ASN A N 1
ATOM 755 C CA . ASN A 1 102 ? 8.255 -17.679 -19.642 1.00 90.25 102 ASN A CA 1
ATOM 756 C C . ASN A 1 102 ? 9.541 -18.441 -19.295 1.00 90.25 102 ASN A C 1
ATOM 758 O O . ASN A 1 102 ? 10.456 -18.508 -20.114 1.00 90.25 102 ASN A O 1
ATOM 762 N N . SER A 1 103 ? 9.624 -19.001 -18.086 1.00 86.44 103 SER A N 1
ATOM 763 C CA . SER A 1 103 ? 10.804 -19.739 -17.624 1.00 86.44 103 SER A CA 1
ATOM 764 C C . SER A 1 103 ? 10.778 -21.217 -18.016 1.00 86.44 103 SER A C 1
ATOM 766 O O . SER A 1 103 ? 11.841 -21.795 -18.225 1.00 86.44 103 SER A O 1
ATOM 768 N N . PHE A 1 104 ? 9.593 -21.833 -18.098 1.00 90.06 104 PHE A N 1
ATOM 769 C CA . PHE A 1 104 ? 9.454 -23.282 -18.292 1.00 90.06 104 PHE A CA 1
ATOM 770 C C . PHE A 1 104 ? 8.805 -23.697 -19.615 1.00 90.06 104 PHE A C 1
ATOM 772 O O . PHE A 1 104 ? 9.014 -24.832 -20.035 1.00 90.06 104 PHE A O 1
ATOM 779 N N . VAL A 1 105 ? 8.016 -22.828 -20.253 1.00 92.00 105 VAL A N 1
ATOM 780 C CA . VAL A 1 105 ? 7.263 -23.169 -21.470 1.00 92.00 105 VAL A CA 1
ATOM 781 C C . VAL A 1 105 ? 7.882 -22.500 -22.688 1.00 92.00 105 VAL A C 1
ATOM 783 O O . VAL A 1 105 ? 8.434 -23.177 -23.550 1.00 92.00 105 VAL A O 1
ATOM 786 N N . GLU A 1 106 ? 7.812 -21.173 -22.757 1.00 89.69 106 GLU A N 1
ATOM 787 C CA . GLU A 1 106 ? 8.259 -20.416 -23.923 1.00 89.69 106 GLU A CA 1
ATOM 788 C C . GLU A 1 106 ? 8.653 -18.999 -23.519 1.00 89.69 106 GLU A C 1
ATOM 790 O O . GLU A 1 106 ? 7.865 -18.278 -22.907 1.00 89.69 106 GLU A O 1
ATOM 795 N N . ARG A 1 107 ? 9.873 -18.584 -23.876 1.00 85.88 107 ARG A N 1
ATOM 796 C CA . ARG A 1 107 ? 10.368 -17.244 -23.563 1.00 85.88 107 ARG A CA 1
ATOM 797 C C . ARG A 1 107 ? 9.888 -16.247 -24.613 1.00 85.88 107 ARG A C 1
ATOM 799 O O . ARG A 1 107 ? 10.431 -16.199 -25.715 1.00 85.88 107 ARG A O 1
ATOM 806 N N . LEU A 1 108 ? 8.917 -15.419 -24.245 1.00 86.06 108 LEU A N 1
ATOM 807 C CA . LEU A 1 108 ? 8.421 -14.343 -25.097 1.00 86.06 108 LEU A CA 1
ATOM 808 C C . LEU A 1 108 ? 9.456 -13.209 -25.222 1.00 86.06 108 LEU A C 1
ATOM 810 O O . LEU A 1 108 ? 10.203 -12.944 -24.275 1.00 86.06 108 LEU A O 1
ATOM 814 N N . PRO A 1 109 ? 9.498 -12.493 -26.362 1.00 83.56 109 PRO A N 1
ATOM 815 C CA . PRO A 1 109 ? 10.466 -11.415 -26.594 1.00 83.56 109 PRO A CA 1
ATOM 816 C C . PRO A 1 109 ? 10.288 -10.222 -25.641 1.00 83.56 109 PRO A C 1
ATOM 818 O O . PRO A 1 109 ? 11.244 -9.509 -25.350 1.00 83.56 109 PRO A O 1
ATOM 821 N N . GLU A 1 110 ? 9.081 -10.032 -25.110 1.00 83.44 110 GLU A N 1
ATOM 822 C CA . GLU A 1 110 ? 8.733 -8.987 -24.138 1.00 83.44 110 GLU A CA 1
ATOM 823 C C . GLU A 1 110 ? 9.212 -9.318 -22.713 1.00 83.44 110 GLU A C 1
ATOM 825 O O . GLU A 1 110 ? 9.205 -8.465 -21.823 1.00 83.44 110 GLU A O 1
ATOM 830 N N . TYR A 1 111 ? 9.641 -10.561 -22.469 1.00 81.38 111 TYR A N 1
ATOM 831 C CA . TYR A 1 111 ? 10.086 -11.003 -21.157 1.00 81.38 111 TYR A CA 1
ATOM 832 C C . TYR A 1 111 ? 11.521 -10.543 -20.864 1.00 81.38 111 TYR A C 1
ATOM 834 O O . TYR A 1 111 ? 12.513 -11.228 -21.136 1.00 81.38 111 TYR A O 1
ATOM 842 N N . THR A 1 112 ? 11.615 -9.372 -20.237 1.00 79.19 112 THR A N 1
ATOM 843 C CA . THR A 1 112 ? 12.849 -8.816 -19.655 1.00 79.19 112 THR A CA 1
ATOM 844 C C . THR A 1 112 ? 13.057 -9.222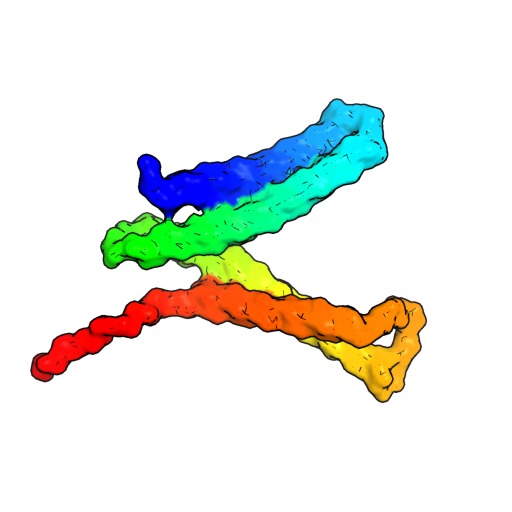 -18.191 1.00 79.19 112 THR A C 1
ATOM 846 O O . THR A 1 112 ? 14.079 -8.892 -17.589 1.00 79.19 112 THR A O 1
ATOM 849 N N . GLY A 1 113 ? 12.091 -9.942 -17.610 1.00 65.25 113 GLY A N 1
ATOM 850 C CA . GLY A 1 113 ? 12.093 -10.359 -16.212 1.00 65.25 113 GLY A CA 1
ATOM 851 C C . GLY A 1 113 ? 13.092 -11.473 -15.898 1.00 65.25 113 GLY A C 1
ATOM 852 O O . GLY A 1 113 ? 13.527 -12.231 -16.762 1.00 65.25 113 GLY A O 1
ATOM 853 N N . GLY A 1 114 ? 13.438 -11.588 -14.619 1.00 73.06 114 GLY A N 1
ATOM 854 C CA . GLY A 1 114 ? 14.291 -12.652 -14.092 1.00 73.06 114 GLY A CA 1
ATOM 855 C C . GLY A 1 114 ? 13.835 -13.081 -12.702 1.00 73.06 114 GLY A C 1
ATOM 856 O O . GLY A 1 114 ? 12.760 -12.698 -12.241 1.00 73.06 114 GLY A O 1
ATOM 857 N N . PHE A 1 115 ? 14.675 -13.828 -11.984 1.00 75.00 115 PHE A N 1
ATOM 858 C CA . PHE A 1 115 ? 14.368 -14.291 -10.621 1.00 75.00 115 PHE A CA 1
ATOM 859 C C . PHE A 1 115 ? 13.962 -13.159 -9.654 1.00 75.00 115 PHE A C 1
ATOM 861 O O . PHE A 1 115 ? 13.160 -13.381 -8.749 1.00 75.00 115 PHE A O 1
ATOM 868 N N . MET A 1 116 ? 14.442 -11.925 -9.860 1.00 78.75 116 MET A N 1
ATOM 869 C CA . MET A 1 116 ? 14.006 -10.769 -9.064 1.00 78.75 116 MET A CA 1
ATOM 870 C C . MET A 1 116 ? 12.513 -10.450 -9.223 1.00 78.75 116 MET A C 1
ATOM 872 O O . MET A 1 116 ? 11.848 -10.130 -8.240 1.00 78.75 116 MET A O 1
ATOM 876 N N . THR A 1 117 ? 11.958 -10.586 -10.427 1.00 82.12 117 THR A N 1
ATOM 877 C CA . THR A 1 117 ? 10.533 -10.346 -10.700 1.00 82.12 117 THR A CA 1
ATOM 878 C C . THR A 1 117 ? 9.655 -11.357 -9.955 1.00 82.12 117 THR A C 1
ATOM 880 O O . THR A 1 117 ? 8.581 -11.012 -9.459 1.00 82.12 117 THR A O 1
ATOM 883 N N . PHE A 1 118 ? 10.148 -12.589 -9.793 1.00 81.38 118 PHE A N 1
ATOM 884 C CA . PHE A 1 118 ? 9.520 -13.619 -8.962 1.00 81.38 118 PHE A CA 1
ATOM 885 C C . PHE A 1 118 ? 9.527 -13.252 -7.467 1.00 81.38 118 PHE A C 1
ATOM 887 O O . PHE A 1 118 ? 8.524 -13.419 -6.771 1.00 81.38 118 PHE A O 1
ATOM 894 N N . GLY A 1 119 ? 10.636 -12.700 -6.965 1.00 84.94 119 GLY A N 1
ATOM 895 C CA . GLY A 1 119 ? 10.740 -12.238 -5.578 1.00 84.94 119 GLY A CA 1
ATOM 896 C C . GLY A 1 119 ? 9.773 -11.093 -5.259 1.00 84.94 119 GLY A C 1
ATOM 897 O O . GLY A 1 119 ? 9.018 -11.168 -4.290 1.00 84.94 119 GLY A O 1
ATOM 898 N N . VAL A 1 120 ? 9.740 -10.060 -6.109 1.00 85.62 120 VAL A N 1
ATOM 899 C CA . VAL A 1 120 ? 8.846 -8.900 -5.935 1.00 85.62 120 VAL A CA 1
ATOM 900 C C . VAL A 1 120 ? 7.376 -9.317 -5.995 1.00 85.62 120 VAL A C 1
ATOM 902 O O . VAL A 1 120 ? 6.583 -8.913 -5.146 1.00 85.62 120 VAL A O 1
ATOM 905 N N . SER A 1 121 ? 7.007 -10.170 -6.952 1.00 85.69 121 SER A N 1
ATOM 906 C CA . SER A 1 121 ? 5.630 -10.661 -7.082 1.00 85.69 121 SER A CA 1
ATOM 907 C C . SER A 1 121 ? 5.195 -11.524 -5.896 1.00 85.69 121 SER A C 1
ATOM 909 O O . SER A 1 121 ? 4.081 -11.356 -5.406 1.00 85.69 121 SER A O 1
ATOM 911 N N . SER A 1 122 ? 6.086 -12.359 -5.354 1.00 88.75 122 SER A N 1
ATOM 912 C CA . SER A 1 122 ? 5.823 -13.140 -4.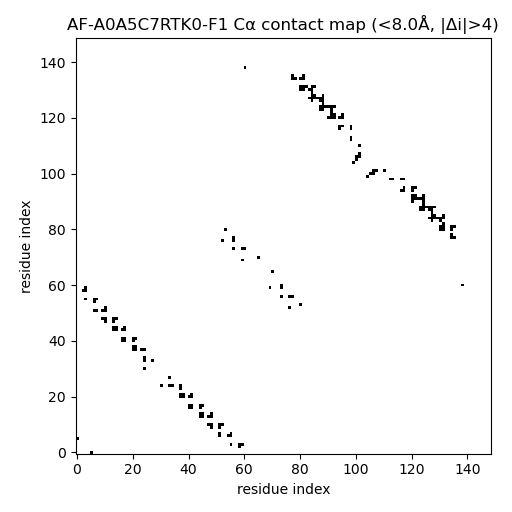136 1.00 88.75 122 SER A CA 1
ATOM 913 C C . SER A 1 122 ? 5.555 -12.247 -2.921 1.00 88.75 122 SER A C 1
ATOM 915 O O . SER A 1 122 ? 4.597 -12.474 -2.181 1.00 88.75 122 SER A O 1
ATOM 917 N N . LEU A 1 123 ? 6.353 -11.189 -2.734 1.00 90.31 123 LEU A N 1
ATOM 918 C CA . LEU A 1 123 ? 6.106 -10.199 -1.681 1.00 90.31 123 LEU A CA 1
ATOM 919 C C . LEU A 1 123 ? 4.767 -9.486 -1.881 1.00 90.31 123 LEU A C 1
ATOM 921 O O . LEU A 1 123 ? 4.040 -9.266 -0.914 1.00 90.31 123 LEU A O 1
ATOM 925 N N . MET A 1 124 ? 4.410 -9.177 -3.127 1.00 89.75 124 MET A N 1
ATOM 926 C CA . MET A 1 124 ? 3.142 -8.530 -3.455 1.00 89.75 124 MET A CA 1
ATOM 927 C C . MET A 1 124 ? 1.934 -9.430 -3.160 1.00 89.75 124 MET A C 1
ATOM 929 O O . MET A 1 124 ? 0.938 -8.952 -2.618 1.00 89.75 124 MET A O 1
ATOM 933 N N . VAL A 1 125 ? 2.045 -10.738 -3.419 1.00 91.19 125 VAL A N 1
ATOM 934 C CA . VAL A 1 125 ? 1.047 -11.748 -3.026 1.00 91.19 125 VAL A CA 1
ATOM 935 C C . VAL A 1 125 ? 0.886 -11.798 -1.509 1.00 91.19 125 VAL A C 1
ATOM 937 O O . VAL A 1 125 ? -0.238 -11.724 -1.012 1.00 91.19 125 VAL A O 1
ATOM 940 N N . LEU A 1 126 ? 1.992 -11.887 -0.762 1.00 92.00 126 LEU A N 1
ATOM 941 C CA . LEU A 1 126 ? 1.958 -11.928 0.704 1.00 92.00 126 LEU A CA 1
ATOM 942 C C . LEU A 1 126 ? 1.341 -10.654 1.290 1.00 92.00 126 LEU A C 1
ATOM 944 O O . LEU A 1 126 ? 0.492 -10.727 2.179 1.00 92.00 126 LEU A O 1
ATOM 948 N N . PHE A 1 127 ? 1.732 -9.495 0.763 1.00 89.25 127 PHE A N 1
ATOM 949 C CA . PHE A 1 127 ? 1.189 -8.204 1.161 1.00 89.25 127 PHE A CA 1
ATOM 950 C C . PHE A 1 127 ? -0.310 -8.098 0.852 1.00 89.25 127 PHE A C 1
ATOM 952 O O . PHE A 1 127 ? -1.100 -7.763 1.736 1.00 89.25 127 PHE A O 1
ATOM 959 N N . GLY A 1 128 ? -0.720 -8.449 -0.371 1.00 88.19 128 GLY A N 1
ATOM 960 C CA . GLY A 1 128 ? -2.120 -8.430 -0.792 1.00 88.19 128 GLY A CA 1
ATOM 961 C C . GLY A 1 128 ? -2.994 -9.356 0.052 1.00 88.19 128 GLY A C 1
ATOM 962 O O . GLY A 1 128 ? -4.050 -8.948 0.538 1.00 88.19 128 GLY A O 1
ATOM 963 N N . PHE A 1 129 ? -2.514 -10.573 0.320 1.00 90.56 129 PHE A N 1
ATOM 964 C CA . PHE A 1 129 ? -3.183 -11.518 1.211 1.00 90.56 129 PHE A CA 1
ATOM 965 C C . PHE A 1 129 ? -3.290 -10.986 2.646 1.00 90.56 129 PHE A C 1
ATOM 967 O O . PHE A 1 129 ? -4.354 -11.087 3.258 1.00 90.56 129 PHE A O 1
ATOM 974 N N . GLY A 1 130 ? -2.220 -10.387 3.178 1.00 87.19 130 GLY A N 1
ATOM 975 C CA . GLY A 1 130 ? -2.209 -9.774 4.506 1.00 87.19 130 GLY A CA 1
ATOM 976 C C . GLY A 1 130 ? -3.249 -8.663 4.644 1.00 87.19 130 GLY A C 1
ATOM 977 O O . GLY A 1 130 ? -4.022 -8.664 5.602 1.00 87.19 130 GLY A O 1
ATOM 978 N N . LEU A 1 131 ? -3.332 -7.770 3.654 1.00 85.50 131 LEU A N 1
ATOM 979 C CA . LEU A 1 131 ? -4.337 -6.707 3.611 1.00 85.50 131 LEU A CA 1
ATOM 980 C C . LEU A 1 131 ? -5.763 -7.248 3.523 1.00 85.50 131 LEU A C 1
ATOM 982 O O . LEU A 1 131 ? -6.645 -6.747 4.220 1.00 85.50 131 LEU A O 1
ATOM 986 N N . LEU A 1 132 ? -5.987 -8.266 2.691 1.00 87.81 132 LEU A N 1
ATOM 987 C CA . LEU A 1 132 ? -7.298 -8.882 2.512 1.00 87.81 132 LEU A CA 1
ATOM 988 C C . LEU A 1 132 ? -7.753 -9.577 3.802 1.00 87.81 132 LEU A C 1
ATOM 990 O O . LEU A 1 132 ? -8.874 -9.372 4.270 1.00 87.81 132 LEU A O 1
ATOM 994 N N . ARG A 1 133 ? -6.852 -10.344 4.426 1.00 86.75 133 ARG A N 1
ATOM 995 C CA . ARG A 1 133 ? -7.089 -10.982 5.722 1.00 86.75 133 ARG A CA 1
ATOM 996 C C . ARG A 1 133 ? -7.394 -9.943 6.793 1.00 86.75 133 ARG A C 1
ATOM 998 O O . ARG A 1 133 ? -8.351 -10.127 7.538 1.00 86.75 133 ARG A O 1
ATOM 1005 N N . ASP A 1 134 ? -6.611 -8.870 6.872 1.00 82.81 134 ASP A N 1
ATOM 1006 C CA . ASP A 1 134 ? -6.828 -7.813 7.855 1.00 82.81 134 ASP A CA 1
ATOM 1007 C C . ASP A 1 134 ? -8.191 -7.138 7.649 1.00 82.81 134 ASP A C 1
ATOM 1009 O O . ASP A 1 134 ? -8.967 -7.039 8.602 1.00 82.81 134 ASP A O 1
ATOM 1013 N N . ALA A 1 135 ? -8.543 -6.787 6.407 1.00 81.19 135 ALA A N 1
ATOM 1014 C CA . ALA A 1 135 ? -9.815 -6.155 6.062 1.00 81.19 135 ALA A CA 1
ATOM 1015 C C . ALA A 1 135 ? -11.036 -6.999 6.471 1.00 81.19 135 ALA A C 1
ATOM 1017 O O . ALA A 1 135 ? -12.005 -6.450 7.004 1.00 81.19 135 ALA A O 1
ATOM 1018 N N . PHE A 1 136 ? -10.973 -8.323 6.280 1.00 79.38 136 PHE A N 1
ATOM 1019 C CA . PHE A 1 136 ? -12.049 -9.253 6.645 1.00 79.38 136 PHE A CA 1
ATOM 1020 C C . PHE A 1 136 ? -11.979 -9.774 8.078 1.00 79.38 136 PHE A C 1
ATOM 1022 O O . PHE A 1 136 ? -12.981 -10.294 8.580 1.00 79.38 136 PHE A O 1
ATOM 1029 N N . SER A 1 137 ? -10.842 -9.629 8.760 1.00 72.25 137 SER A N 1
ATOM 1030 C CA . SER A 1 137 ? -10.736 -9.983 10.169 1.00 72.25 137 SER A CA 1
ATOM 1031 C C . SER A 1 137 ? -11.583 -9.010 10.990 1.00 72.25 137 SER A C 1
ATOM 1033 O O . SER A 1 137 ? -11.203 -7.890 11.327 1.00 72.25 137 SER A O 1
ATOM 1035 N N . ARG A 1 138 ? -12.818 -9.434 11.269 1.00 57.50 138 ARG A N 1
ATOM 1036 C CA . ARG A 1 138 ? -13.635 -8.840 12.322 1.00 57.50 138 ARG A CA 1
ATOM 1037 C C . ARG A 1 138 ? -12.848 -9.014 13.605 1.00 57.50 138 ARG A C 1
ATOM 1039 O O . ARG A 1 138 ? -12.412 -10.128 13.863 1.00 57.50 138 ARG A O 1
ATOM 1046 N N . SER A 1 139 ? -12.691 -7.935 14.367 1.00 51.00 139 SER A N 1
ATOM 1047 C CA . SER A 1 139 ? -12.241 -7.901 15.758 1.00 51.00 139 SER A CA 1
ATOM 1048 C C . SER A 1 139 ? -12.461 -9.236 16.488 1.00 51.00 139 SER A C 1
ATOM 1050 O O . SER A 1 139 ? -13.499 -9.438 17.112 1.00 51.00 139 SER A O 1
ATOM 1052 N N . TYR A 1 140 ? -11.506 -10.162 16.397 1.00 42.41 140 TYR A N 1
ATOM 1053 C CA . TYR A 1 140 ? -11.473 -11.332 17.256 1.00 42.41 140 TYR A CA 1
ATOM 1054 C C . TYR A 1 140 ? -10.679 -10.883 18.466 1.00 42.41 140 TYR A C 1
ATOM 1056 O O . TYR A 1 140 ? -9.456 -10.791 18.408 1.00 42.41 140 TYR A O 1
ATOM 1064 N N . ARG A 1 141 ? -11.397 -10.498 19.522 1.00 48.72 141 ARG A N 1
ATOM 1065 C CA . ARG A 1 141 ? -10.827 -10.209 20.834 1.00 48.72 141 ARG A CA 1
ATOM 1066 C C . ARG A 1 141 ? -10.557 -11.578 21.478 1.00 48.72 141 ARG A C 1
ATOM 1068 O O . ARG A 1 141 ? -11.519 -12.240 21.870 1.00 48.72 141 ARG A O 1
ATOM 1075 N N . PRO A 1 142 ? -9.306 -12.067 21.569 1.00 39.38 142 PRO A N 1
ATOM 1076 C CA . PRO A 1 142 ? -9.021 -13.311 22.270 1.00 39.38 142 PRO A CA 1
ATOM 1077 C C . PRO A 1 142 ? -9.160 -12.998 23.765 1.00 39.38 142 PRO A C 1
ATOM 1079 O O . PRO A 1 142 ? -8.252 -12.435 24.368 1.00 39.38 142 PRO A O 1
ATOM 1082 N N . GLY A 1 143 ? -10.339 -13.247 24.341 1.00 50.44 143 GLY A N 1
ATOM 1083 C CA . GLY A 1 143 ? -10.619 -12.899 25.739 1.00 50.44 143 GLY A CA 1
ATOM 1084 C C . GLY A 1 143 ? -12.092 -12.917 26.149 1.00 50.44 143 GLY A C 1
ATOM 1085 O O . GLY A 1 143 ? -12.379 -13.110 27.326 1.00 50.44 143 GLY A O 1
ATOM 1086 N N . GLU A 1 144 ? -13.037 -12.808 25.214 1.00 47.69 144 GLU A N 1
ATOM 1087 C CA . GLU A 1 144 ? -14.460 -13.028 25.508 1.00 47.69 144 GLU A CA 1
ATOM 1088 C C . GLU A 1 144 ? -14.765 -14.531 25.458 1.00 47.69 144 GLU A C 1
ATOM 1090 O O . GLU A 1 144 ? -15.305 -15.054 24.486 1.00 47.69 144 GLU A O 1
ATOM 1095 N N . ARG A 1 145 ? -14.400 -15.258 26.522 1.00 49.25 145 ARG A N 1
ATOM 1096 C CA . ARG A 1 145 ? -15.149 -16.480 26.838 1.00 49.25 145 ARG A CA 1
ATOM 1097 C C . ARG A 1 145 ? -16.572 -16.032 27.192 1.00 49.25 145 ARG A C 1
ATOM 1099 O O . ARG A 1 145 ? -16.697 -15.151 28.046 1.00 49.25 145 ARG A O 1
ATOM 1106 N N . PRO A 1 146 ? -17.633 -16.595 26.589 1.00 48.69 146 PRO A N 1
ATOM 1107 C CA . PRO A 1 146 ? -18.965 -16.398 27.137 1.00 48.69 146 PRO A CA 1
ATOM 1108 C C . PRO A 1 146 ? -18.958 -16.907 28.588 1.00 48.69 146 PRO A C 1
ATOM 1110 O O . PRO A 1 146 ? -18.322 -17.937 28.853 1.00 48.69 146 PRO A O 1
ATOM 1113 N N . PRO A 1 147 ? -19.598 -16.201 29.540 1.00 51.72 147 PRO A N 1
ATOM 1114 C CA . PRO A 1 147 ? -19.813 -16.768 30.857 1.00 51.72 147 PRO A CA 1
ATOM 1115 C C . PRO A 1 147 ? -20.560 -18.082 30.651 1.00 51.72 147 PRO A C 1
ATOM 1117 O O . PRO A 1 147 ? -21.618 -18.120 30.025 1.00 51.72 147 PRO A O 1
ATOM 1120 N N . ILE A 1 148 ? -19.941 -19.162 31.110 1.00 62.28 148 ILE A N 1
ATOM 1121 C CA . ILE A 1 148 ? -20.583 -20.461 31.202 1.00 62.28 148 ILE A CA 1
ATOM 1122 C C . ILE A 1 148 ? -21.638 -20.273 32.293 1.00 62.28 148 ILE A C 1
ATOM 1124 O O . ILE A 1 148 ? -21.286 -20.176 33.469 1.00 62.28 148 ILE A O 1
ATOM 1128 N N . SER A 1 149 ? -22.887 -20.064 31.884 1.00 62.53 149 SER A N 1
ATOM 1129 C CA . SER A 1 149 ? -24.057 -20.175 32.754 1.00 62.53 149 SER A CA 1
ATOM 1130 C C . SER A 1 149 ? -24.471 -21.632 32.844 1.00 62.53 149 SER A C 1
ATOM 1132 O O . SER A 1 149 ? -24.629 -22.219 31.747 1.00 62.53 149 SER A O 1
#

Nearest PDB structures (foldseek):
  8p1h-assembly1_B-2  TM=2.448E-01  e=3.602E+00  Homo sapiens

Solvent-accessible surface area (backbone atoms only — not comparable to full-atom values): 8077 Å² total; per-residue (Å²): 130,60,71,46,56,58,33,48,52,52,25,52,51,22,56,52,42,34,61,51,24,55,52,51,40,74,73,43,91,53,67,67,69,44,39,54,52,24,52,50,51,27,52,53,18,50,56,47,27,56,51,28,50,51,53,34,51,52,48,57,65,72,48,90,78,67,50,72,68,54,52,51,50,53,53,62,58,29,47,62,42,28,51,51,8,48,52,34,26,52,54,14,50,51,49,41,53,50,52,50,42,38,72,74,74,54,72,53,93,85,65,82,72,54,76,65,54,49,53,55,22,50,51,33,27,54,50,8,47,49,37,33,51,53,47,67,54,67,89,77,67,93,77,77,70,76,82,87,124